Protein AF-A0A7G9L7H8-F1 (afdb_monomer_lite)

Structure (mmCIF, N/CA/C/O backbone):
data_AF-A0A7G9L7H8-F1
#
_entry.id   AF-A0A7G9L7H8-F1
#
loop_
_atom_site.group_PDB
_atom_site.id
_atom_site.type_symbol
_atom_site.label_atom_id
_atom_site.label_alt_id
_atom_site.label_comp_id
_atom_site.label_asym_id
_atom_site.label_entity_id
_atom_site.label_seq_id
_atom_site.pdbx_PDB_ins_code
_atom_site.Cartn_x
_atom_site.Cartn_y
_atom_site.Cartn_z
_atom_site.occupancy
_atom_site.B_iso_or_equiv
_atom_site.auth_seq_id
_atom_site.auth_comp_id
_atom_site.auth_asym_id
_atom_site.auth_atom_id
_atom_site.pdbx_PDB_model_num
ATOM 1 N N . MET A 1 1 ? -12.275 -17.721 17.562 1.00 42.06 1 MET A N 1
ATOM 2 C CA . MET A 1 1 ? -11.156 -17.712 16.590 1.00 42.06 1 MET A CA 1
ATOM 3 C C . MET A 1 1 ? -9.988 -16.958 17.233 1.00 42.06 1 MET A C 1
ATOM 5 O O . MET A 1 1 ? -10.177 -15.801 17.578 1.00 42.06 1 MET A O 1
ATOM 9 N N . LYS A 1 2 ? -8.843 -17.599 17.526 1.00 41.91 2 LYS A N 1
ATOM 10 C CA . LYS A 1 2 ? -7.689 -16.919 18.160 1.00 41.91 2 LYS A CA 1
ATOM 11 C C . LYS A 1 2 ? -6.928 -16.115 17.098 1.00 41.91 2 LYS A C 1
ATOM 13 O O . LYS A 1 2 ? -6.344 -16.710 16.195 1.00 41.91 2 LYS A O 1
ATOM 18 N N . LEU A 1 3 ? -6.950 -14.787 17.197 1.00 51.16 3 LEU A N 1
ATOM 19 C CA . LEU A 1 3 ? -6.158 -13.899 16.341 1.00 51.16 3 LEU A CA 1
ATOM 20 C C . LEU A 1 3 ? -4.688 -13.992 16.776 1.00 51.16 3 LEU A C 1
ATOM 22 O O . LEU A 1 3 ? -4.369 -13.775 17.943 1.00 51.16 3 LEU A O 1
ATOM 26 N N . LYS A 1 4 ? -3.800 -14.395 15.859 1.00 56.44 4 LYS A N 1
ATOM 27 C CA . LYS A 1 4 ? -2.358 -14.491 16.131 1.00 56.44 4 LYS A CA 1
ATOM 28 C C . LYS A 1 4 ? -1.704 -13.107 16.021 1.00 56.44 4 LYS A C 1
ATOM 30 O O . LYS A 1 4 ? -2.054 -12.369 15.097 1.00 56.44 4 LYS A O 1
ATOM 35 N N . PRO A 1 5 ? -0.748 -12.773 16.906 1.00 58.69 5 PRO A N 1
ATOM 36 C CA . PRO A 1 5 ? 0.044 -11.557 16.775 1.00 58.69 5 PRO A CA 1
ATOM 37 C C . PRO A 1 5 ? 0.871 -11.584 15.485 1.00 58.69 5 PRO A C 1
ATOM 39 O O . PRO A 1 5 ? 1.239 -12.654 14.991 1.00 58.69 5 PRO A O 1
ATOM 42 N N . ILE A 1 6 ? 1.152 -10.395 14.951 1.00 62.09 6 ILE A N 1
ATOM 43 C CA . ILE A 1 6 ? 2.015 -10.221 13.781 1.00 62.09 6 ILE A CA 1
ATOM 44 C C . ILE A 1 6 ? 3.407 -10.754 14.120 1.00 62.09 6 ILE A C 1
ATOM 46 O O . ILE A 1 6 ? 4.000 -10.392 15.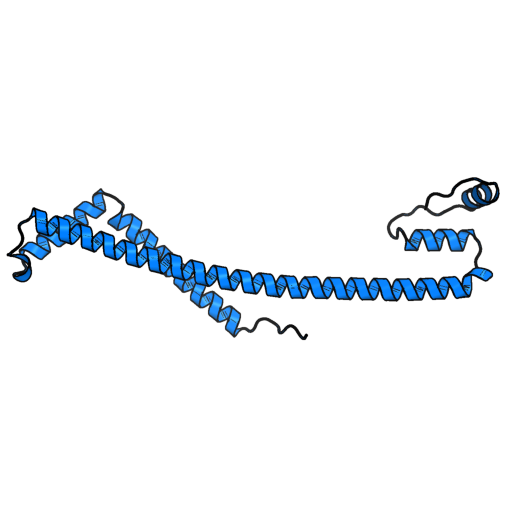134 1.00 62.09 6 ILE A O 1
ATOM 50 N N . SER A 1 7 ? 3.926 -11.631 13.272 1.00 72.75 7 SER A N 1
ATOM 51 C CA . SER A 1 7 ? 5.245 -12.226 13.459 1.00 72.75 7 SER A CA 1
ATOM 52 C C . SER A 1 7 ? 6.363 -11.276 13.012 1.00 72.75 7 SER A C 1
ATOM 54 O O . SER A 1 7 ? 6.223 -10.560 12.021 1.00 72.75 7 SER A O 1
ATOM 56 N N . ASN A 1 8 ? 7.537 -11.348 13.652 1.00 72.62 8 ASN A N 1
ATOM 57 C CA . ASN A 1 8 ? 8.739 -10.617 13.210 1.00 72.62 8 ASN A CA 1
ATOM 58 C C . ASN A 1 8 ? 9.112 -10.910 11.741 1.00 72.62 8 ASN A C 1
ATOM 60 O O . ASN A 1 8 ? 9.709 -10.074 11.067 1.00 72.62 8 ASN A O 1
ATOM 64 N N . ARG A 1 9 ? 8.717 -12.077 11.208 1.00 72.38 9 ARG A N 1
ATOM 65 C CA . ARG A 1 9 ? 8.859 -12.408 9.780 1.00 72.38 9 ARG A CA 1
ATOM 66 C C . ARG A 1 9 ? 7.988 -11.529 8.881 1.00 72.38 9 ARG A C 1
ATOM 68 O O . ARG A 1 9 ? 8.455 -11.123 7.822 1.00 72.38 9 ARG A O 1
ATOM 75 N N . GLU A 1 10 ? 6.750 -11.237 9.278 1.00 67.81 10 GLU A N 1
ATOM 76 C CA . GLU A 1 10 ? 5.850 -10.353 8.523 1.00 67.81 10 GLU A CA 1
ATOM 77 C C . GLU A 1 10 ? 6.374 -8.909 8.512 1.00 67.81 10 GLU A C 1
ATOM 79 O O . GLU A 1 10 ? 6.351 -8.272 7.460 1.00 67.81 10 GLU A O 1
ATOM 84 N N . ILE A 1 11 ? 6.936 -8.436 9.631 1.00 74.38 11 ILE A N 1
ATOM 85 C CA . ILE A 1 11 ? 7.558 -7.104 9.744 1.00 74.38 11 ILE A CA 1
ATOM 86 C C . ILE A 1 11 ? 8.812 -7.004 8.864 1.00 74.38 11 ILE A C 1
ATOM 88 O O . ILE A 1 11 ? 8.922 -6.100 8.037 1.00 74.38 11 ILE A O 1
ATOM 92 N N . ASN A 1 12 ? 9.732 -7.969 8.966 1.00 75.69 12 ASN A N 1
ATOM 93 C CA . ASN A 1 12 ? 10.951 -7.979 8.150 1.00 75.69 12 ASN A CA 1
ATOM 94 C C . ASN A 1 12 ? 10.644 -8.066 6.652 1.00 75.69 12 ASN A C 1
ATOM 96 O O . ASN A 1 12 ? 11.306 -7.421 5.841 1.00 75.69 12 ASN A O 1
ATOM 100 N N . TYR A 1 13 ? 9.620 -8.833 6.274 1.00 74.81 13 TYR A N 1
ATOM 101 C CA . TYR A 1 13 ? 9.172 -8.893 4.889 1.00 74.81 13 TYR A CA 1
ATOM 102 C C . TYR A 1 13 ? 8.656 -7.534 4.395 1.00 74.81 13 TYR A C 1
ATOM 104 O O . TYR A 1 13 ? 9.002 -7.130 3.286 1.00 74.81 13 TYR A O 1
ATOM 112 N N . LEU A 1 14 ? 7.841 -6.831 5.191 1.00 74.50 14 LEU A N 1
ATOM 113 C CA . LEU A 1 14 ? 7.349 -5.496 4.835 1.00 74.50 14 LEU A CA 1
ATOM 114 C C . LEU A 1 14 ? 8.512 -4.522 4.639 1.00 74.50 14 LEU A C 1
ATOM 116 O O . LEU A 1 14 ? 8.587 -3.896 3.589 1.00 74.50 14 LEU A O 1
ATOM 120 N N . ASN A 1 15 ? 9.475 -4.498 5.564 1.00 76.31 15 ASN A N 1
ATOM 121 C CA . ASN A 1 15 ? 10.665 -3.651 5.452 1.00 76.31 15 ASN A CA 1
ATOM 122 C C . ASN A 1 15 ? 11.458 -3.917 4.161 1.00 76.31 15 ASN A C 1
ATOM 124 O O . ASN A 1 15 ? 11.847 -2.980 3.466 1.00 76.31 15 ASN A O 1
ATOM 128 N N . ILE A 1 16 ? 11.658 -5.188 3.794 1.00 81.06 16 ILE A N 1
ATOM 129 C CA . ILE A 1 16 ? 12.346 -5.554 2.546 1.00 81.06 16 ILE A CA 1
ATOM 130 C C . ILE A 1 16 ? 11.581 -5.043 1.322 1.00 81.06 16 ILE A C 1
ATOM 132 O O . ILE A 1 16 ? 12.185 -4.519 0.386 1.00 81.06 16 ILE A O 1
ATOM 136 N N . GLU A 1 17 ? 10.260 -5.205 1.292 1.00 77.12 17 GLU A N 1
ATOM 137 C CA . GLU A 1 17 ? 9.457 -4.762 0.152 1.00 77.12 17 GLU A CA 1
ATOM 138 C C . GLU A 1 17 ? 9.383 -3.233 0.055 1.00 77.12 17 GLU A C 1
ATOM 140 O O . GLU A 1 17 ? 9.449 -2.713 -1.060 1.00 77.12 17 GLU A O 1
ATOM 145 N N . THR A 1 18 ? 9.334 -2.523 1.184 1.00 78.50 18 THR A N 1
ATOM 146 C CA . THR A 1 18 ? 9.411 -1.056 1.248 1.00 78.50 18 THR A CA 1
ATOM 147 C C . THR A 1 18 ? 10.754 -0.551 0.732 1.00 78.50 18 THR A C 1
ATOM 149 O O . THR A 1 18 ? 10.784 0.342 -0.111 1.00 78.50 18 THR A O 1
ATOM 152 N N . ASN A 1 19 ? 11.865 -1.176 1.132 1.00 80.12 19 ASN A N 1
ATOM 153 C CA . ASN A 1 19 ? 13.194 -0.828 0.621 1.00 80.12 19 ASN A CA 1
ATOM 154 C C . ASN A 1 19 ? 13.308 -1.065 -0.893 1.00 80.12 19 ASN A C 1
ATOM 156 O O . ASN A 1 19 ? 13.885 -0.247 -1.607 1.00 80.12 19 ASN A O 1
ATOM 160 N N . LYS A 1 20 ? 12.714 -2.150 -1.413 1.00 79.94 20 LYS A N 1
ATOM 161 C CA . LYS A 1 20 ? 12.639 -2.388 -2.867 1.00 79.94 20 LYS A CA 1
ATOM 162 C C . LYS A 1 20 ? 11.826 -1.315 -3.584 1.00 79.94 20 LYS A C 1
ATOM 164 O O . LYS A 1 20 ? 12.215 -0.901 -4.671 1.00 79.94 20 LYS A O 1
ATOM 169 N N . LEU A 1 21 ? 10.706 -0.876 -3.005 1.00 79.75 21 LEU A N 1
ATOM 170 C CA . LEU A 1 21 ? 9.913 0.211 -3.575 1.00 79.75 21 LEU A CA 1
ATOM 171 C C . LEU A 1 21 ? 10.694 1.520 -3.573 1.00 79.75 21 LEU A C 1
ATOM 173 O O . LEU A 1 21 ? 10.687 2.210 -4.585 1.00 79.75 21 LEU A O 1
ATOM 177 N N . PHE A 1 22 ? 11.382 1.835 -2.476 1.00 83.25 22 PHE A N 1
ATOM 178 C CA . PHE A 1 22 ? 12.233 3.015 -2.388 1.00 83.25 22 PHE A CA 1
ATOM 179 C C . PHE A 1 22 ? 13.287 3.005 -3.496 1.00 83.25 22 PHE A C 1
ATOM 181 O O . PHE A 1 22 ? 13.336 3.939 -4.288 1.00 83.25 22 PHE A O 1
ATOM 188 N N . LEU A 1 23 ? 14.031 1.902 -3.641 1.00 83.19 23 LEU A N 1
ATOM 189 C CA . LEU A 1 23 ? 15.020 1.747 -4.708 1.00 83.19 23 LEU A CA 1
ATOM 190 C C . LEU A 1 23 ? 14.400 1.908 -6.106 1.00 83.19 23 LEU A C 1
ATOM 192 O O . LEU A 1 23 ? 14.961 2.601 -6.950 1.00 83.19 23 LEU A O 1
ATOM 196 N N . LEU A 1 24 ? 13.237 1.297 -6.360 1.00 82.94 24 LEU A N 1
ATOM 197 C CA . LEU A 1 24 ? 12.539 1.428 -7.643 1.00 82.94 24 LEU A CA 1
ATOM 198 C C . LEU A 1 24 ? 12.076 2.863 -7.910 1.00 82.94 24 LEU A C 1
ATOM 200 O O . LEU A 1 24 ? 12.222 3.324 -9.037 1.00 82.94 24 LEU A O 1
ATOM 204 N N . LYS A 1 25 ? 11.564 3.572 -6.898 1.00 80.50 25 LYS A N 1
ATOM 205 C CA . LYS A 1 25 ? 11.175 4.986 -7.003 1.00 80.50 25 LYS A CA 1
ATOM 206 C C . LYS A 1 25 ? 12.392 5.879 -7.236 1.00 80.50 25 LYS A C 1
ATOM 208 O O . LYS A 1 25 ? 12.324 6.771 -8.070 1.00 80.50 25 LYS A O 1
ATOM 213 N N . SER A 1 26 ? 13.526 5.605 -6.592 1.00 82.88 26 SER A N 1
ATOM 214 C CA . SER A 1 26 ? 14.784 6.311 -6.866 1.00 82.88 26 SER A CA 1
ATOM 215 C C . SER A 1 26 ? 15.253 6.095 -8.306 1.00 82.88 26 SER A C 1
ATOM 217 O O . SER A 1 26 ? 15.578 7.060 -8.988 1.00 82.88 26 SER A O 1
ATOM 219 N N . ILE A 1 27 ? 15.231 4.851 -8.801 1.00 83.56 27 ILE A N 1
ATOM 220 C CA . ILE A 1 27 ? 15.570 4.541 -10.200 1.00 83.56 27 ILE A CA 1
ATOM 221 C C . ILE A 1 27 ? 14.595 5.230 -11.156 1.00 83.56 27 ILE A C 1
ATOM 223 O O . ILE A 1 27 ? 15.021 5.775 -12.170 1.00 83.56 27 ILE A O 1
ATOM 227 N N . GLN A 1 28 ? 13.300 5.224 -10.843 1.00 82.31 28 GLN A N 1
ATOM 228 C CA . GLN A 1 28 ? 12.275 5.889 -11.639 1.00 82.31 28 GLN A CA 1
ATOM 229 C C . GLN A 1 28 ? 12.503 7.403 -11.697 1.00 82.31 28 GLN A C 1
ATOM 231 O O . GLN A 1 28 ? 12.478 7.967 -12.784 1.00 82.31 28 GLN A O 1
ATOM 236 N N . ASN A 1 29 ? 12.788 8.046 -10.564 1.00 83.06 29 ASN A N 1
ATOM 237 C CA . ASN A 1 29 ? 13.074 9.478 -10.503 1.00 83.06 29 ASN A CA 1
ATOM 238 C C . ASN A 1 29 ? 14.322 9.836 -11.313 1.00 83.06 29 ASN A C 1
ATOM 240 O O . ASN A 1 29 ? 14.248 10.713 -12.165 1.00 83.06 29 ASN A O 1
ATOM 244 N N . LEU A 1 30 ? 15.421 9.092 -11.137 1.00 80.31 30 LEU A N 1
ATOM 245 C CA . LEU A 1 30 ? 16.634 9.265 -11.943 1.00 80.31 30 LEU A CA 1
ATOM 246 C C . LEU A 1 30 ? 16.354 9.069 -13.436 1.00 80.31 30 LEU A C 1
ATOM 248 O O . LEU A 1 30 ? 16.840 9.822 -14.270 1.00 80.31 30 LEU A O 1
ATOM 252 N N . SER A 1 31 ? 15.545 8.068 -13.785 1.00 77.94 31 SER A N 1
ATOM 253 C CA . SER A 1 31 ? 15.174 7.811 -15.178 1.00 77.94 31 SER A CA 1
ATOM 254 C C . SER A 1 31 ? 14.326 8.946 -15.749 1.00 77.94 31 SER A C 1
ATOM 256 O O . SER A 1 31 ? 14.528 9.337 -16.891 1.00 77.94 31 SER A O 1
ATOM 258 N N . ASN A 1 32 ? 13.417 9.517 -14.959 1.00 77.75 32 ASN A N 1
ATOM 259 C CA . ASN A 1 32 ? 12.629 10.675 -15.362 1.00 77.75 32 ASN A CA 1
ATOM 260 C C . ASN A 1 32 ? 13.525 11.911 -15.556 1.00 77.75 32 ASN A C 1
ATOM 262 O O . ASN A 1 32 ? 13.423 12.585 -16.575 1.00 77.75 32 ASN A O 1
ATOM 266 N N . GLU A 1 33 ? 14.457 12.176 -14.641 1.00 75.38 33 GLU A N 1
ATOM 267 C CA . GLU A 1 33 ? 15.404 13.296 -14.752 1.00 75.38 33 GLU A CA 1
ATOM 268 C C . GLU A 1 33 ? 16.354 13.164 -15.952 1.00 75.38 33 GLU A C 1
ATOM 270 O O . GLU A 1 33 ? 16.660 14.154 -16.620 1.00 75.38 33 GLU A O 1
ATOM 275 N N . LEU A 1 34 ? 16.813 11.947 -16.248 1.00 69.69 34 LEU A N 1
ATOM 276 C CA . LEU A 1 34 ? 17.756 11.689 -17.336 1.00 69.69 34 LEU A CA 1
ATOM 277 C C . LEU A 1 34 ? 17.079 11.575 -18.704 1.00 69.69 34 LEU A C 1
ATOM 279 O O . LEU A 1 34 ? 17.682 11.941 -19.705 1.00 69.69 34 LEU A O 1
ATOM 283 N N . ILE A 1 35 ? 15.858 11.043 -18.769 1.00 66.56 35 ILE A N 1
ATOM 284 C CA . ILE A 1 35 ? 15.243 10.624 -20.035 1.00 66.56 35 ILE A CA 1
ATOM 285 C C . ILE A 1 35 ? 14.004 11.455 -20.395 1.00 66.56 35 ILE A C 1
ATOM 287 O O . ILE A 1 35 ? 13.700 11.601 -21.576 1.00 66.56 35 ILE A O 1
ATOM 291 N N . ILE A 1 36 ? 13.271 12.007 -19.422 1.00 66.62 36 ILE A N 1
ATOM 292 C CA . ILE A 1 36 ? 12.105 12.868 -19.703 1.00 66.62 36 ILE A CA 1
ATOM 293 C C . ILE A 1 36 ? 12.531 14.328 -19.883 1.00 66.62 36 ILE A C 1
ATOM 295 O O . ILE A 1 36 ? 11.898 15.050 -20.651 1.00 66.62 36 ILE A O 1
ATOM 299 N N . ASN A 1 37 ? 13.621 14.761 -19.241 1.00 75.12 37 ASN A N 1
ATOM 300 C CA . ASN A 1 37 ? 14.224 16.055 -19.548 1.00 75.12 37 ASN A CA 1
ATOM 301 C C . ASN A 1 37 ? 14.722 16.045 -21.004 1.00 75.12 37 ASN A C 1
ATOM 303 O O . ASN A 1 37 ? 15.624 15.274 -21.338 1.00 75.12 37 ASN A O 1
ATOM 307 N N . SER A 1 38 ? 14.116 16.876 -21.860 1.00 72.25 38 SER A N 1
ATOM 308 C CA . SER A 1 38 ? 14.354 16.901 -23.309 1.00 72.25 38 SER A CA 1
ATOM 309 C C . SER A 1 38 ? 15.824 17.074 -23.662 1.00 72.25 38 SER A C 1
ATOM 311 O O . SER A 1 38 ? 16.309 16.425 -24.585 1.00 72.25 38 SER A O 1
ATOM 313 N N . ASP A 1 39 ? 16.541 17.884 -22.887 1.00 77.69 39 ASP A N 1
ATOM 314 C CA . ASP A 1 39 ? 17.933 18.224 -23.163 1.00 77.69 39 ASP A CA 1
ATOM 315 C C . ASP A 1 39 ? 18.842 17.027 -22.864 1.00 77.69 39 ASP A C 1
ATOM 317 O O . ASP A 1 39 ? 19.680 16.641 -23.677 1.00 77.69 39 ASP A O 1
ATOM 321 N N . ASN A 1 40 ? 18.609 16.357 -21.732 1.00 80.12 40 ASN A N 1
ATOM 322 C CA . ASN A 1 40 ? 19.336 15.140 -21.369 1.00 80.12 40 ASN A CA 1
ATOM 323 C C . ASN A 1 40 ? 18.994 13.978 -22.307 1.00 80.12 40 ASN A C 1
ATOM 325 O O . ASN A 1 40 ? 19.877 13.209 -22.692 1.00 80.12 40 ASN A O 1
ATOM 329 N N . LYS A 1 41 ? 17.724 13.866 -22.705 1.00 82.44 41 LYS A N 1
ATOM 330 C CA . LYS A 1 41 ? 17.246 12.842 -23.633 1.00 82.44 41 LYS A CA 1
ATOM 331 C C . LYS A 1 41 ? 17.964 12.940 -24.976 1.00 82.44 41 LYS A C 1
ATOM 333 O O . LYS A 1 41 ? 18.468 11.933 -25.468 1.00 82.44 41 LYS A O 1
ATOM 338 N N . GLU A 1 42 ? 18.038 14.141 -25.539 1.00 85.31 42 GLU A N 1
ATOM 339 C CA . GLU A 1 42 ? 18.728 14.407 -26.803 1.00 85.31 42 GLU A CA 1
ATOM 340 C C . GLU A 1 42 ? 20.227 14.105 -26.703 1.00 85.31 42 GLU A C 1
ATOM 342 O O . GLU A 1 42 ? 20.762 13.388 -27.549 1.00 85.31 42 GLU A O 1
ATOM 347 N N . ILE A 1 43 ? 20.885 14.517 -25.612 1.00 87.69 43 ILE A N 1
ATOM 348 C CA . ILE A 1 43 ? 22.297 14.187 -25.357 1.00 87.69 43 ILE A CA 1
ATOM 349 C C . ILE A 1 43 ? 22.514 12.666 -25.310 1.00 87.69 43 ILE A C 1
ATOM 351 O O . ILE A 1 43 ? 23.460 12.148 -25.909 1.00 87.69 43 ILE A O 1
ATOM 355 N N . ILE A 1 44 ? 21.649 11.925 -24.612 1.00 85.25 44 ILE A N 1
ATOM 356 C CA . ILE A 1 44 ? 21.735 10.461 -24.516 1.00 85.25 44 ILE A CA 1
ATOM 357 C C . ILE A 1 44 ? 21.520 9.814 -25.887 1.00 85.25 44 ILE A C 1
ATOM 359 O O . ILE A 1 44 ? 22.283 8.919 -26.260 1.00 85.25 44 ILE A O 1
ATOM 363 N N . ILE A 1 45 ? 20.514 10.265 -26.642 1.00 88.56 45 ILE A N 1
ATOM 364 C CA . ILE A 1 45 ? 20.242 9.777 -27.997 1.00 88.56 45 ILE A CA 1
ATOM 365 C C . ILE A 1 45 ? 21.470 9.988 -28.878 1.00 88.56 45 ILE A C 1
ATOM 367 O O . ILE A 1 45 ? 21.935 9.027 -29.486 1.00 88.56 45 ILE A O 1
ATOM 371 N N . ASP A 1 46 ? 22.041 11.190 -28.898 1.00 89.81 46 ASP A N 1
ATOM 372 C CA . ASP A 1 46 ? 23.201 11.516 -29.727 1.00 89.81 46 ASP A CA 1
ATOM 373 C C . ASP A 1 46 ? 24.447 10.709 -29.344 1.00 89.81 46 ASP A C 1
ATOM 375 O O . ASP A 1 46 ? 25.177 10.234 -30.220 1.00 89.81 46 ASP A O 1
ATOM 379 N N . LEU A 1 47 ? 24.679 10.475 -28.048 1.00 90.00 47 LEU A N 1
ATOM 380 C CA . LEU A 1 47 ? 25.775 9.623 -27.578 1.00 90.00 47 LEU A CA 1
ATOM 381 C C . LEU A 1 47 ? 25.607 8.169 -28.034 1.00 90.00 47 LEU A C 1
ATOM 383 O O . LEU A 1 47 ? 26.571 7.551 -28.502 1.00 90.00 47 LEU A O 1
ATOM 387 N N . ILE A 1 48 ? 24.397 7.615 -27.917 1.00 89.50 48 ILE A N 1
ATOM 388 C CA . ILE A 1 48 ? 24.101 6.253 -28.379 1.00 89.50 48 ILE A CA 1
ATOM 389 C C . ILE A 1 48 ? 24.222 6.184 -29.903 1.00 89.50 48 ILE A C 1
ATOM 391 O O . ILE A 1 48 ? 24.802 5.234 -30.431 1.00 89.50 48 ILE A O 1
ATOM 395 N N . LEU A 1 49 ? 23.742 7.206 -30.609 1.00 91.00 49 LEU A N 1
ATOM 396 C CA . LEU A 1 49 ? 23.752 7.280 -32.062 1.00 91.00 49 LEU A CA 1
ATOM 397 C C . LEU A 1 49 ? 25.186 7.326 -32.596 1.00 91.00 49 LEU A C 1
ATOM 399 O O . LEU A 1 49 ? 25.551 6.473 -33.405 1.00 91.00 49 LEU A O 1
ATOM 403 N N . LYS A 1 50 ? 26.044 8.187 -32.037 1.00 89.56 50 LYS A N 1
ATOM 404 C CA . LYS A 1 50 ? 27.483 8.242 -32.343 1.00 89.56 50 LYS A CA 1
ATOM 405 C C . LYS A 1 50 ? 28.194 6.917 -32.062 1.00 89.56 50 LYS A C 1
ATOM 407 O O . LYS A 1 50 ? 29.067 6.493 -32.815 1.00 89.56 50 LYS A O 1
ATOM 412 N N . LYS A 1 51 ? 27.825 6.224 -30.981 1.00 87.06 51 LYS A N 1
ATOM 413 C CA . LYS A 1 51 ? 28.389 4.903 -30.666 1.00 87.06 51 LYS A CA 1
ATOM 414 C C . LYS A 1 51 ? 27.912 3.831 -31.651 1.00 87.06 51 LYS A C 1
ATOM 416 O O . LYS A 1 51 ? 28.691 2.949 -32.004 1.00 87.06 51 LYS A O 1
ATOM 421 N N . SER A 1 52 ? 26.666 3.926 -32.116 1.00 84.44 52 SER A N 1
ATOM 422 C CA . SER A 1 52 ? 26.069 3.005 -33.091 1.00 84.44 52 SER A CA 1
ATOM 423 C C . SER A 1 52 ? 26.642 3.163 -34.504 1.00 84.44 52 SER A C 1
ATOM 425 O O . SER A 1 52 ? 26.694 2.190 -35.255 1.00 84.44 52 SER A O 1
ATOM 427 N N . GLU A 1 53 ? 27.124 4.356 -34.866 1.00 81.75 53 GLU A N 1
ATOM 428 C CA . GLU A 1 53 ? 27.796 4.610 -36.149 1.00 81.75 53 GLU A CA 1
ATOM 429 C C . GLU A 1 53 ? 29.077 3.779 -36.312 1.00 81.75 53 GLU A C 1
ATOM 431 O O . GLU A 1 53 ? 29.409 3.385 -37.424 1.00 81.75 53 GLU A O 1
ATOM 436 N N . ASN A 1 54 ? 29.729 3.416 -35.204 1.00 76.75 54 ASN A N 1
ATOM 437 C CA . ASN A 1 54 ? 30.935 2.586 -35.196 1.00 76.75 54 ASN A CA 1
ATOM 438 C C . ASN A 1 54 ? 30.643 1.073 -35.150 1.00 76.75 54 ASN A C 1
ATOM 440 O O . ASN A 1 54 ? 31.565 0.274 -34.985 1.00 76.75 54 ASN A O 1
ATOM 444 N N . THR A 1 55 ? 29.374 0.657 -35.245 1.00 77.31 55 THR A N 1
ATOM 445 C CA . THR A 1 55 ? 28.983 -0.759 -35.161 1.00 77.31 55 THR A CA 1
ATOM 446 C C . THR A 1 55 ? 28.465 -1.286 -36.493 1.00 77.31 55 THR A C 1
ATOM 448 O O . THR A 1 55 ? 27.441 -0.830 -36.999 1.00 77.31 55 THR A O 1
ATOM 451 N N . ASN A 1 56 ? 29.124 -2.325 -37.017 1.00 77.38 56 ASN A N 1
ATOM 452 C CA . ASN A 1 56 ? 28.787 -2.933 -38.312 1.00 77.38 56 ASN A CA 1
ATOM 453 C C . ASN A 1 56 ? 27.327 -3.411 -38.404 1.00 77.38 56 ASN A C 1
ATOM 455 O O . ASN A 1 56 ? 26.729 -3.380 -39.477 1.00 77.38 56 ASN A O 1
ATOM 459 N N . ASN A 1 57 ? 26.732 -3.789 -37.270 1.00 78.25 57 ASN A N 1
ATOM 460 C CA . ASN A 1 57 ? 25.368 -4.318 -37.185 1.00 78.25 57 ASN A CA 1
ATOM 461 C C . ASN A 1 57 ? 24.276 -3.280 -37.488 1.00 78.25 57 ASN A C 1
ATOM 463 O O . ASN A 1 57 ? 23.130 -3.657 -37.702 1.00 78.25 57 ASN A O 1
ATOM 467 N N . MET A 1 58 ? 24.610 -1.987 -37.488 1.00 80.00 58 MET A N 1
ATOM 468 C CA . MET A 1 58 ? 23.660 -0.902 -37.747 1.00 80.00 58 MET A CA 1
ATOM 469 C C . MET A 1 58 ? 23.893 -0.226 -39.104 1.00 80.00 58 MET A C 1
ATOM 471 O O . MET A 1 58 ? 23.226 0.756 -39.417 1.00 80.00 58 MET A O 1
ATOM 475 N N . ASN A 1 59 ? 24.820 -0.717 -39.932 1.00 82.81 59 ASN A N 1
ATOM 476 C CA . ASN A 1 59 ? 25.180 -0.070 -41.201 1.00 82.81 59 ASN A CA 1
ATOM 477 C C . ASN A 1 59 ? 24.059 -0.099 -42.251 1.00 82.81 59 ASN A C 1
ATOM 479 O O . ASN A 1 59 ? 24.052 0.736 -43.149 1.00 82.81 59 ASN A O 1
ATOM 483 N N . SER A 1 60 ? 23.098 -1.017 -42.122 1.00 88.38 60 SER A N 1
ATOM 484 C CA . SER A 1 60 ? 21.924 -1.109 -42.998 1.00 88.38 60 SER A CA 1
ATOM 485 C C . SER A 1 60 ? 20.873 -0.023 -42.753 1.00 88.38 60 SER A C 1
ATOM 487 O O . SER A 1 60 ? 19.962 0.124 -43.562 1.00 88.38 60 SER A O 1
ATOM 489 N N . PHE A 1 61 ? 20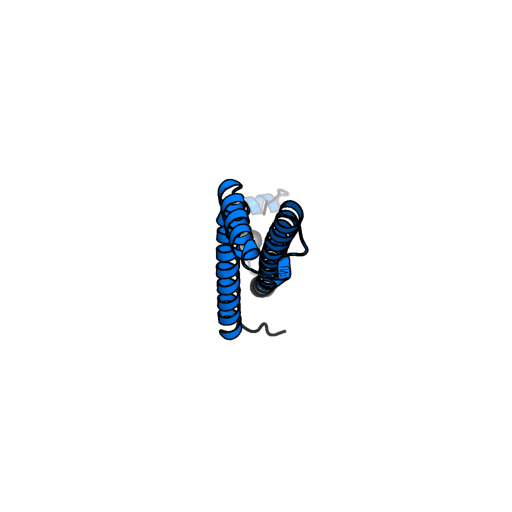.967 0.718 -41.646 1.00 88.50 61 PHE A N 1
ATOM 490 C CA . PHE A 1 61 ? 20.015 1.768 -41.290 1.00 88.50 61 PHE A CA 1
ATOM 491 C C . PHE A 1 61 ? 20.602 3.146 -41.578 1.00 88.50 61 PHE A C 1
ATOM 493 O O . PHE A 1 61 ? 21.767 3.416 -41.275 1.00 88.50 61 PHE A O 1
ATOM 500 N N . ASN A 1 62 ? 19.785 4.053 -42.112 1.00 90.19 62 ASN A N 1
ATOM 501 C CA . ASN A 1 62 ? 20.175 5.455 -42.224 1.00 90.19 62 ASN A CA 1
ATOM 502 C C . ASN A 1 62 ? 20.137 6.148 -40.846 1.00 90.19 62 ASN A C 1
ATOM 504 O O . ASN A 1 62 ? 19.604 5.620 -39.869 1.00 90.19 62 ASN A O 1
ATOM 508 N N . ARG A 1 63 ? 20.713 7.351 -40.752 1.00 88.62 63 ARG A N 1
ATOM 509 C CA . ARG A 1 63 ? 20.832 8.087 -39.482 1.00 88.62 63 ARG A CA 1
ATOM 510 C C . ARG A 1 63 ? 19.484 8.319 -38.786 1.00 88.62 63 ARG A C 1
ATOM 512 O O . ARG A 1 63 ? 19.408 8.207 -37.565 1.00 88.62 63 ARG A O 1
ATOM 519 N N . LEU A 1 64 ? 18.439 8.622 -39.554 1.00 91.06 64 LEU A N 1
ATOM 520 C CA . LEU A 1 64 ? 17.101 8.892 -39.030 1.00 91.06 64 LEU A CA 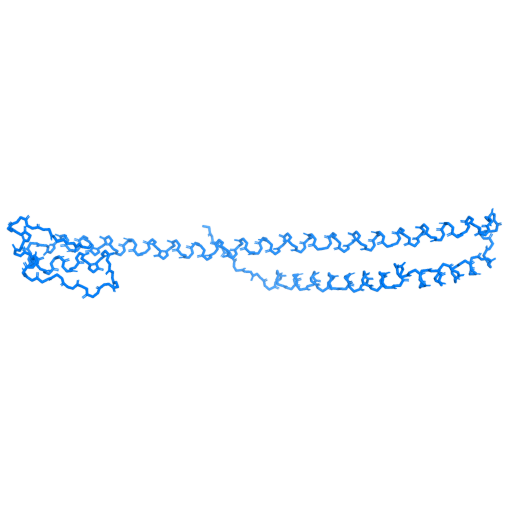1
ATOM 521 C C . LEU A 1 64 ? 16.467 7.618 -38.451 1.00 91.06 64 LEU A C 1
ATOM 523 O O . LEU A 1 64 ? 16.022 7.626 -37.309 1.00 91.06 64 LEU A O 1
ATOM 527 N N . GLN A 1 65 ? 16.565 6.498 -39.169 1.00 90.88 65 GLN A N 1
ATOM 528 C CA . GLN A 1 65 ? 16.115 5.185 -38.696 1.00 90.88 65 GLN A CA 1
ATOM 529 C C . GLN A 1 65 ? 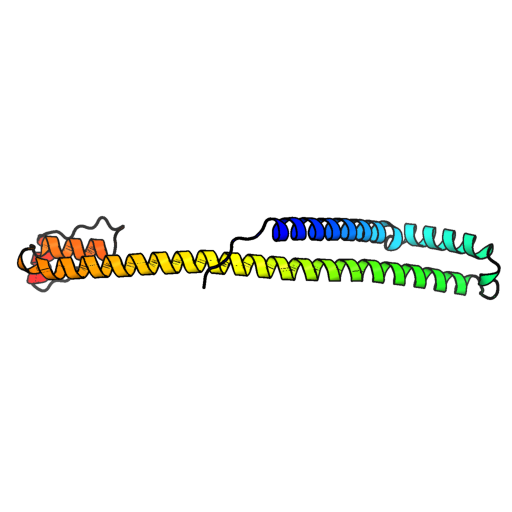16.848 4.750 -37.419 1.00 90.88 65 GLN A C 1
ATOM 531 O O . GLN A 1 65 ? 16.224 4.247 -36.487 1.00 90.88 65 GLN A O 1
ATOM 536 N N . LYS A 1 66 ? 18.168 4.975 -37.329 1.00 90.12 66 LYS A N 1
ATOM 537 C CA . LYS A 1 66 ? 18.931 4.696 -36.097 1.00 90.12 66 LYS A CA 1
ATOM 538 C C . LYS A 1 66 ? 18.402 5.512 -34.921 1.00 90.12 66 LYS A C 1
ATOM 540 O O . LYS A 1 66 ? 18.234 4.967 -33.834 1.00 90.12 66 LYS A O 1
ATOM 545 N N . ARG A 1 67 ? 18.117 6.799 -35.142 1.00 91.31 67 ARG A N 1
ATOM 546 C CA . ARG A 1 67 ? 17.560 7.691 -34.119 1.00 91.31 67 ARG A CA 1
ATOM 547 C C . ARG A 1 67 ? 16.206 7.202 -33.615 1.00 91.31 67 ARG A C 1
ATOM 549 O O . ARG A 1 67 ? 16.021 7.110 -32.408 1.00 91.31 67 ARG A O 1
ATOM 556 N N . GLU A 1 68 ? 15.305 6.832 -34.519 1.00 90.69 68 GLU A N 1
ATOM 557 C CA . GLU A 1 68 ? 13.978 6.305 -34.173 1.00 90.69 68 GLU A CA 1
ATOM 558 C C . GLU A 1 68 ? 14.062 4.998 -33.372 1.00 90.69 68 GLU A C 1
ATOM 560 O O . GLU A 1 68 ? 13.360 4.830 -32.372 1.00 90.69 68 GLU A O 1
ATOM 565 N N . ILE A 1 69 ? 14.958 4.084 -33.761 1.00 89.81 69 ILE A N 1
ATOM 566 C CA . ILE A 1 69 ? 15.195 2.829 -33.032 1.00 89.81 69 ILE A CA 1
ATOM 567 C C . ILE A 1 69 ? 15.709 3.113 -31.614 1.00 89.81 69 ILE A C 1
ATOM 569 O O . ILE A 1 69 ? 15.229 2.511 -30.651 1.00 89.81 69 ILE A O 1
ATOM 573 N N . ILE A 1 70 ? 16.669 4.032 -31.475 1.00 90.31 70 ILE A N 1
ATOM 574 C CA . ILE A 1 70 ? 17.235 4.420 -30.176 1.00 90.31 70 ILE A CA 1
ATOM 575 C C . ILE A 1 70 ? 16.157 5.052 -29.289 1.00 90.31 70 ILE A C 1
ATOM 577 O O . ILE A 1 70 ? 16.001 4.637 -28.140 1.00 90.31 70 ILE A O 1
ATOM 581 N N . ASP A 1 71 ? 15.380 5.996 -29.822 1.00 88.44 71 ASP A N 1
ATOM 582 C CA . ASP A 1 71 ? 14.308 6.673 -29.084 1.00 88.44 71 ASP A CA 1
ATOM 583 C C . ASP A 1 71 ? 13.216 5.691 -28.623 1.00 88.44 71 ASP A C 1
ATOM 585 O O . ASP A 1 71 ? 12.767 5.709 -27.470 1.00 88.44 71 ASP A O 1
ATOM 589 N N . THR A 1 72 ? 12.862 4.741 -29.492 1.00 90.06 72 THR A N 1
ATOM 590 C CA . THR A 1 72 ? 11.943 3.645 -29.160 1.00 90.06 72 THR A CA 1
ATOM 591 C C . THR A 1 72 ? 12.508 2.774 -28.038 1.00 90.06 72 THR A C 1
ATOM 593 O O . THR A 1 72 ? 11.805 2.471 -27.073 1.00 90.06 72 THR A O 1
ATOM 596 N N . GLY A 1 73 ? 13.786 2.391 -28.116 1.00 88.44 73 GLY A N 1
ATOM 597 C CA . GLY A 1 73 ? 14.448 1.575 -27.096 1.00 88.44 73 GLY A CA 1
ATOM 598 C C . GLY A 1 73 ? 14.469 2.251 -25.724 1.00 88.44 73 GLY A C 1
ATOM 599 O O . GLY A 1 73 ? 14.110 1.633 -24.719 1.00 88.44 73 GLY A O 1
ATOM 600 N N . ILE A 1 74 ? 14.811 3.539 -25.689 1.00 87.56 74 ILE A N 1
ATOM 601 C CA . ILE A 1 74 ? 14.779 4.373 -24.482 1.00 87.56 74 ILE A CA 1
ATOM 602 C C . ILE A 1 74 ? 13.367 4.394 -23.873 1.00 87.56 74 ILE A C 1
ATOM 604 O O . ILE A 1 74 ? 13.194 4.143 -22.676 1.00 87.56 74 ILE A O 1
ATOM 608 N N . THR A 1 75 ? 12.346 4.612 -24.703 1.00 85.94 75 THR A N 1
ATOM 609 C CA . THR A 1 75 ? 10.938 4.629 -24.276 1.00 85.94 75 THR A CA 1
ATOM 610 C C . THR A 1 75 ? 10.493 3.278 -23.705 1.00 85.94 75 THR A C 1
ATOM 612 O O . THR A 1 75 ? 9.831 3.217 -22.666 1.00 85.94 75 THR A O 1
ATOM 615 N N . VAL A 1 76 ? 10.888 2.164 -24.331 1.00 88.56 76 VAL A N 1
ATOM 616 C CA . VAL A 1 76 ? 10.577 0.814 -23.833 1.00 88.56 76 VAL A CA 1
ATOM 617 C C . VAL A 1 76 ? 11.224 0.564 -22.469 1.00 88.56 76 VAL A C 1
ATOM 619 O O . VAL A 1 76 ? 10.557 0.052 -21.566 1.00 88.56 76 VAL A O 1
ATOM 622 N N . ILE A 1 77 ? 12.489 0.953 -22.280 1.00 85.69 77 ILE A N 1
ATOM 623 C CA . ILE A 1 77 ? 13.195 0.808 -20.996 1.00 85.69 77 ILE A CA 1
ATOM 624 C C . ILE A 1 77 ? 12.469 1.588 -19.893 1.00 85.69 77 ILE A C 1
ATOM 626 O O . ILE A 1 77 ? 12.207 1.030 -18.822 1.00 85.69 77 ILE A O 1
ATOM 630 N N . LEU A 1 78 ? 12.072 2.835 -20.163 1.00 84.19 78 LEU A N 1
ATOM 631 C CA . LEU A 1 78 ? 11.280 3.642 -19.230 1.00 84.19 78 LEU A CA 1
ATOM 632 C C . LEU A 1 78 ? 9.966 2.960 -18.845 1.00 84.19 78 LEU A C 1
ATOM 634 O O . LEU A 1 78 ? 9.639 2.843 -17.661 1.00 84.19 78 LEU A O 1
ATOM 638 N N . ASN A 1 79 ? 9.232 2.448 -19.831 1.00 86.12 79 ASN A N 1
ATOM 639 C CA . ASN A 1 79 ? 7.974 1.747 -19.592 1.00 86.12 79 ASN A CA 1
ATOM 640 C C . ASN A 1 79 ? 8.164 0.498 -18.721 1.00 86.12 79 ASN A C 1
ATOM 642 O O . ASN A 1 79 ? 7.335 0.218 -17.848 1.00 86.12 79 ASN A O 1
ATOM 646 N N . VAL A 1 80 ? 9.268 -0.234 -18.897 1.00 88.38 80 VAL A N 1
ATOM 647 C CA . VAL A 1 80 ? 9.616 -1.383 -18.048 1.00 88.38 80 VAL A CA 1
ATOM 648 C C . VAL A 1 80 ? 9.889 -0.949 -16.605 1.00 88.38 80 VAL A C 1
ATOM 650 O O . VAL A 1 80 ? 9.388 -1.597 -15.680 1.00 88.38 80 VAL A O 1
ATOM 653 N N . ILE A 1 81 ? 10.643 0.135 -16.394 1.00 83.62 81 ILE A N 1
ATOM 654 C CA . ILE A 1 81 ? 10.934 0.683 -15.057 1.00 83.62 81 ILE A CA 1
ATOM 655 C C . ILE A 1 81 ? 9.633 1.109 -14.365 1.00 83.62 81 ILE A C 1
ATOM 657 O O . ILE A 1 81 ? 9.336 0.627 -13.268 1.00 83.62 81 ILE A O 1
ATOM 661 N N . ASN A 1 82 ? 8.809 1.911 -15.044 1.00 81.88 82 ASN A N 1
ATOM 662 C CA . ASN A 1 82 ? 7.518 2.385 -14.537 1.00 81.88 82 ASN A CA 1
ATOM 663 C C . ASN A 1 82 ? 6.582 1.222 -14.184 1.00 81.88 82 ASN A C 1
ATOM 665 O O . ASN A 1 82 ? 6.006 1.171 -13.096 1.00 81.88 82 ASN A O 1
ATOM 669 N N . THR A 1 83 ? 6.479 0.226 -15.066 1.00 87.81 83 THR 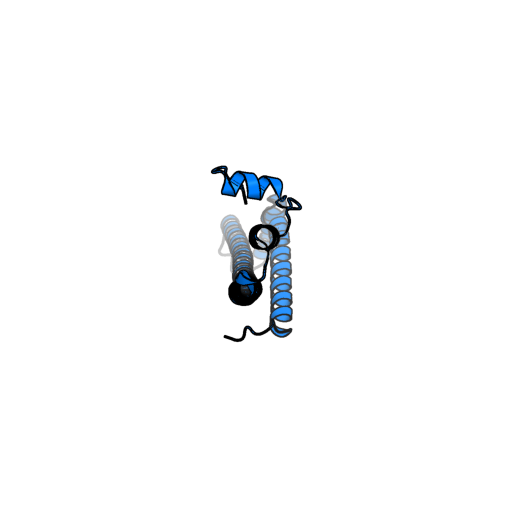A N 1
ATOM 670 C CA . THR A 1 83 ? 5.635 -0.953 -14.830 1.00 87.81 83 THR A CA 1
ATOM 671 C C . THR A 1 83 ? 6.090 -1.740 -13.600 1.00 87.81 83 THR A C 1
ATOM 673 O O . THR A 1 83 ? 5.254 -2.223 -12.830 1.00 87.81 83 THR A O 1
ATOM 676 N N . LYS A 1 84 ? 7.405 -1.891 -13.389 1.00 85.75 84 LYS A N 1
ATOM 677 C CA . LYS A 1 84 ? 7.943 -2.568 -12.199 1.00 85.75 84 LYS A CA 1
ATOM 678 C C . LYS A 1 84 ? 7.635 -1.788 -10.920 1.00 85.75 84 LYS A C 1
ATOM 680 O O . LYS A 1 84 ? 7.208 -2.412 -9.948 1.00 85.75 84 LYS A O 1
ATOM 685 N N . ALA A 1 85 ? 7.789 -0.464 -10.934 1.00 79.31 85 ALA A N 1
ATOM 686 C CA . ALA A 1 85 ? 7.463 0.397 -9.798 1.00 79.31 85 ALA A CA 1
ATOM 687 C C . ALA A 1 85 ? 5.977 0.279 -9.406 1.00 79.31 85 ALA A C 1
ATOM 689 O O . ALA A 1 85 ? 5.671 -0.065 -8.264 1.00 79.31 85 ALA A O 1
ATOM 690 N N . ILE A 1 86 ? 5.062 0.416 -10.374 1.00 83.94 86 ILE A N 1
ATOM 691 C CA . ILE A 1 86 ? 3.608 0.299 -10.151 1.00 83.94 86 ILE A CA 1
ATOM 692 C C . ILE A 1 86 ? 3.230 -1.086 -9.605 1.00 83.94 86 ILE A C 1
ATOM 694 O O . ILE A 1 86 ? 2.433 -1.210 -8.670 1.00 83.94 86 ILE A O 1
ATOM 698 N N . LYS A 1 87 ? 3.800 -2.164 -10.165 1.00 87.56 87 LYS A N 1
ATOM 699 C CA . LYS A 1 87 ? 3.536 -3.534 -9.685 1.00 87.56 87 LYS A CA 1
ATOM 700 C C . LYS A 1 87 ? 3.985 -3.725 -8.235 1.00 87.56 87 LYS A C 1
ATOM 702 O O . LYS A 1 87 ? 3.273 -4.379 -7.469 1.00 87.56 87 LYS A O 1
ATOM 707 N N . GLN A 1 88 ? 5.135 -3.164 -7.865 1.00 82.56 88 GLN A N 1
ATOM 708 C CA . GLN A 1 88 ? 5.656 -3.242 -6.504 1.00 82.56 88 GLN A CA 1
ATOM 709 C C . GLN A 1 88 ? 4.791 -2.440 -5.522 1.00 82.56 88 GLN A C 1
ATOM 711 O O . GLN A 1 88 ? 4.430 -2.958 -4.467 1.00 82.56 88 GLN A O 1
ATOM 716 N N . GLU A 1 89 ? 4.379 -1.228 -5.893 1.00 82.31 89 GLU A N 1
ATOM 717 C CA . GLU A 1 89 ? 3.488 -0.385 -5.086 1.00 82.31 89 GLU A CA 1
ATOM 718 C C . GLU A 1 89 ? 2.139 -1.068 -4.831 1.00 82.31 89 GLU A C 1
ATOM 720 O O . GLU A 1 89 ? 1.703 -1.203 -3.687 1.00 82.31 89 GLU A O 1
ATOM 725 N N . LYS A 1 90 ? 1.526 -1.641 -5.876 1.00 85.88 90 LYS A N 1
ATOM 726 C CA . LYS A 1 90 ? 0.279 -2.411 -5.750 1.00 85.88 90 LYS A CA 1
ATOM 727 C C . LYS A 1 90 ? 0.412 -3.591 -4.784 1.00 85.88 90 LYS A C 1
ATOM 729 O O . LYS A 1 90 ? -0.542 -3.930 -4.082 1.00 85.88 90 LYS A O 1
ATOM 734 N N . LYS A 1 91 ? 1.569 -4.257 -4.761 1.00 81.56 91 LYS A N 1
ATOM 735 C CA . LYS A 1 91 ? 1.832 -5.386 -3.858 1.00 81.56 91 LYS A CA 1
ATOM 736 C C . LYS A 1 91 ? 1.928 -4.930 -2.400 1.00 81.56 91 LYS A C 1
ATOM 738 O O . LYS A 1 91 ? 1.409 -5.631 -1.532 1.00 81.56 91 LYS A O 1
ATOM 743 N N . ILE A 1 92 ? 2.550 -3.780 -2.146 1.00 79.44 92 ILE A N 1
ATOM 744 C CA . ILE A 1 92 ? 2.677 -3.191 -0.805 1.00 79.44 92 ILE A CA 1
ATOM 745 C C . ILE A 1 92 ? 1.312 -2.745 -0.287 1.00 79.44 92 ILE A C 1
ATOM 747 O O . ILE A 1 92 ? 0.892 -3.235 0.758 1.00 79.44 92 ILE A O 1
ATOM 751 N N . LEU A 1 93 ? 0.557 -1.970 -1.073 1.00 80.25 93 LEU A N 1
ATOM 752 C CA . LEU A 1 93 ? -0.782 -1.498 -0.695 1.00 80.25 93 LEU A CA 1
ATOM 753 C C . LEU A 1 93 ? -1.733 -2.649 -0.338 1.00 80.25 93 LEU A C 1
ATOM 755 O O . LEU A 1 93 ? -2.476 -2.583 0.639 1.00 80.25 93 LEU A O 1
ATOM 759 N N . LYS A 1 94 ? -1.687 -3.757 -1.093 1.00 80.69 94 LYS A N 1
ATOM 760 C CA . LYS A 1 94 ? -2.470 -4.962 -0.767 1.00 80.69 94 LYS A CA 1
ATOM 761 C C . LYS A 1 94 ? -2.112 -5.543 0.603 1.00 80.69 94 LYS A C 1
ATOM 763 O O . LYS A 1 94 ? -2.996 -6.044 1.295 1.00 80.69 94 LYS A O 1
ATOM 768 N N . LYS A 1 95 ? -0.833 -5.518 0.983 1.00 79.31 95 LYS A N 1
ATOM 769 C CA . LYS A 1 95 ? -0.371 -6.047 2.272 1.00 79.31 95 LYS A CA 1
ATOM 770 C C . LYS A 1 95 ? -0.666 -5.101 3.426 1.00 79.31 95 LYS A C 1
ATOM 772 O O . LYS A 1 95 ? -1.120 -5.577 4.461 1.00 79.31 95 LYS A O 1
ATOM 777 N N . GLU A 1 96 ? -0.469 -3.801 3.240 1.00 78.31 96 GLU A N 1
ATOM 778 C CA . GLU A 1 96 ? -0.840 -2.777 4.223 1.00 78.31 96 GLU A CA 1
ATOM 779 C C . GLU A 1 96 ? -2.337 -2.815 4.520 1.00 78.31 96 GLU A C 1
ATOM 781 O O . GLU A 1 96 ? -2.735 -2.826 5.680 1.00 78.31 96 GLU A O 1
ATOM 786 N N . ASN A 1 97 ? -3.178 -2.954 3.491 1.00 80.25 97 ASN A N 1
ATOM 787 C CA . ASN A 1 97 ? -4.616 -3.107 3.688 1.00 80.25 97 ASN A CA 1
ATOM 788 C C . ASN A 1 97 ? -4.946 -4.355 4.527 1.00 80.25 97 ASN A C 1
ATOM 790 O O . ASN A 1 97 ? -5.699 -4.280 5.493 1.00 80.25 97 ASN A O 1
ATOM 794 N N . LEU A 1 98 ? -4.320 -5.498 4.226 1.00 80.94 98 LEU A N 1
ATOM 795 C CA . LEU A 1 98 ? -4.511 -6.727 5.001 1.00 80.94 98 LEU A CA 1
ATOM 796 C C . LEU A 1 98 ? -4.040 -6.578 6.458 1.00 80.94 98 LEU A C 1
ATOM 798 O O . LEU A 1 98 ? -4.652 -7.133 7.371 1.00 80.94 98 LEU A O 1
ATOM 802 N N . PHE A 1 99 ? -2.969 -5.821 6.688 1.00 78.31 99 PHE A N 1
ATOM 803 C CA . PHE A 1 99 ? -2.474 -5.502 8.023 1.00 78.31 99 PHE A CA 1
ATOM 804 C C . PHE A 1 99 ? -3.454 -4.609 8.797 1.00 78.31 99 PHE A C 1
ATOM 806 O O . PHE A 1 99 ? -3.838 -4.948 9.917 1.00 78.31 99 PHE A O 1
ATOM 813 N N . ASN A 1 100 ? -3.935 -3.535 8.172 1.00 76.56 100 ASN A N 1
ATOM 814 C CA . ASN A 1 100 ? -4.914 -2.622 8.758 1.00 76.56 100 ASN A CA 1
ATOM 815 C C . ASN A 1 100 ? -6.228 -3.336 9.086 1.00 76.56 100 ASN A C 1
ATOM 817 O O . ASN A 1 100 ? -6.774 -3.148 10.170 1.00 76.56 100 ASN A O 1
ATOM 821 N N . GLN A 1 101 ? -6.697 -4.224 8.205 1.00 77.38 101 GLN A N 1
ATOM 822 C CA . GLN A 1 101 ? -7.866 -5.066 8.466 1.00 77.38 101 GLN A CA 1
ATOM 823 C C . GLN A 1 101 ? -7.661 -5.976 9.680 1.00 77.38 101 GLN A C 1
ATOM 825 O O . GLN A 1 101 ? -8.545 -6.071 10.529 1.00 77.38 101 GLN A O 1
ATOM 830 N N . LYS A 1 102 ? -6.496 -6.628 9.805 1.00 80.44 102 LYS A N 1
ATOM 831 C CA . LYS A 1 102 ? -6.184 -7.460 10.980 1.00 80.44 102 LYS A CA 1
ATOM 832 C C . LYS A 1 102 ? -6.203 -6.640 12.271 1.00 80.44 102 LYS A C 1
ATOM 834 O O . LYS A 1 102 ? -6.809 -7.084 13.243 1.00 80.44 102 LYS A O 1
ATOM 839 N N . ILE A 1 103 ? -5.571 -5.464 12.283 1.00 78.19 103 ILE A N 1
ATOM 840 C CA . ILE A 1 103 ? -5.560 -4.573 13.455 1.00 78.19 103 ILE A CA 1
ATOM 841 C C . ILE A 1 103 ? -6.977 -4.128 13.803 1.00 78.19 103 ILE A C 1
ATOM 843 O O . ILE A 1 103 ? -7.388 -4.261 14.954 1.00 78.19 103 ILE A O 1
ATOM 847 N N . PHE A 1 104 ? -7.738 -3.667 12.810 1.00 82.69 104 PHE A N 1
ATOM 848 C CA . PHE A 1 104 ? -9.125 -3.258 12.996 1.00 82.69 104 PHE A CA 1
ATOM 849 C C . PHE A 1 104 ? -9.955 -4.374 13.636 1.00 82.69 104 PHE A C 1
ATOM 851 O O . PHE A 1 104 ? -10.635 -4.140 14.630 1.00 82.69 104 PHE A O 1
ATOM 858 N N . LEU A 1 105 ? -9.855 -5.604 13.123 1.00 83.50 105 LEU A N 1
ATOM 859 C CA . LEU A 1 105 ? -10.585 -6.745 13.674 1.00 83.50 105 LEU A CA 1
ATOM 860 C C . LEU A 1 105 ? -10.177 -7.058 15.120 1.00 83.50 105 LEU A C 1
ATOM 862 O O . LEU A 1 105 ? -11.045 -7.383 15.930 1.00 83.50 105 LEU A O 1
ATOM 866 N N . ILE A 1 106 ? -8.890 -6.952 15.465 1.00 83.12 106 ILE A N 1
ATOM 867 C CA . ILE A 1 106 ? -8.398 -7.155 16.839 1.00 83.12 106 ILE A CA 1
ATOM 868 C C . ILE A 1 106 ? -8.976 -6.095 17.783 1.00 83.12 106 ILE A C 1
ATOM 870 O O . ILE A 1 106 ? -9.548 -6.438 18.815 1.00 83.12 106 ILE A O 1
ATOM 874 N N . GLU A 1 107 ? -8.860 -4.815 17.438 1.00 83.75 107 GLU A N 1
ATOM 875 C CA . GLU A 1 107 ? -9.334 -3.728 18.300 1.00 83.75 107 GLU A CA 1
ATOM 876 C C . GLU A 1 107 ? -10.861 -3.722 18.422 1.00 83.75 107 GLU A C 1
ATOM 878 O O . GLU A 1 107 ? -11.410 -3.575 19.516 1.00 83.75 107 GLU A O 1
ATOM 883 N N . TYR A 1 108 ? -11.566 -3.991 17.324 1.00 87.62 108 TYR A N 1
ATOM 884 C CA . TYR A 1 108 ? -13.018 -4.106 17.335 1.00 87.62 108 TYR A CA 1
ATOM 885 C C . TYR A 1 108 ? -13.497 -5.283 18.196 1.00 87.62 108 TYR A C 1
ATOM 887 O O . TYR A 1 108 ? -14.427 -5.134 18.989 1.00 87.62 108 TYR A O 1
ATOM 895 N N . SER A 1 109 ? -12.834 -6.442 18.112 1.00 87.00 109 SER A N 1
ATOM 896 C CA . SER A 1 109 ? -13.183 -7.602 18.945 1.00 87.00 109 SER A CA 1
ATOM 897 C C . SER A 1 109 ? -12.892 -7.377 20.432 1.00 87.00 109 SER A C 1
ATOM 899 O O . SER A 1 109 ? -13.695 -7.799 21.266 1.00 87.00 109 SER A O 1
ATOM 901 N N . LYS A 1 110 ? -11.827 -6.644 20.788 1.00 88.44 110 LYS A N 1
ATOM 902 C CA . LYS A 1 110 ? -11.601 -6.187 22.173 1.00 88.44 110 LYS A CA 1
ATOM 903 C C . LYS A 1 110 ? -12.718 -5.263 22.657 1.00 88.44 110 LYS A C 1
ATOM 905 O O . LYS A 1 110 ? -13.216 -5.444 23.767 1.00 88.44 110 LYS A O 1
ATOM 910 N N . LYS A 1 111 ? -13.139 -4.299 21.830 1.00 88.50 111 LYS A N 1
ATOM 911 C CA . LYS A 1 111 ? -14.222 -3.365 22.174 1.00 88.50 111 LYS A CA 1
ATOM 912 C C . LYS A 1 111 ? -15.555 -4.089 22.369 1.00 88.50 111 LYS A C 1
ATOM 914 O O . LYS A 1 111 ? -16.250 -3.819 23.342 1.00 88.50 111 LYS A O 1
ATOM 919 N N . LEU A 1 112 ? -15.874 -5.053 21.503 1.00 90.06 112 LEU A N 1
ATOM 920 C CA . LEU A 1 112 ? -17.049 -5.914 21.659 1.00 90.06 112 LEU A CA 1
ATOM 921 C C . LEU A 1 112 ? -16.999 -6.741 22.945 1.00 90.06 112 LEU A C 1
ATOM 923 O O . LEU A 1 112 ? -18.008 -6.852 23.634 1.00 90.06 112 LEU A O 1
ATOM 927 N N . LEU A 1 113 ? -15.838 -7.309 23.284 1.00 91.56 113 LEU A N 1
ATOM 928 C CA . LEU A 1 113 ? -15.678 -8.068 24.523 1.00 91.56 113 LEU A CA 1
ATOM 929 C C . LEU A 1 113 ? -15.866 -7.177 25.758 1.00 91.56 113 LEU A C 1
ATOM 931 O O . LEU A 1 113 ? -16.544 -7.578 26.698 1.00 91.56 113 LEU A O 1
ATOM 935 N N . SER A 1 114 ? -15.309 -5.964 25.733 1.00 89.62 114 SER A N 1
ATOM 936 C CA . SER A 1 114 ? -15.501 -4.966 26.790 1.00 89.62 114 SER A CA 1
ATOM 937 C C . SER A 1 114 ? -16.979 -4.610 26.963 1.00 89.62 114 SER A C 1
ATOM 939 O O . SER A 1 114 ? -17.512 -4.731 28.061 1.00 89.62 114 SER A O 1
ATOM 941 N N . LEU A 1 115 ? -17.677 -4.284 25.868 1.00 88.62 115 LEU A N 1
ATOM 942 C CA . LEU A 1 115 ? -19.113 -3.994 25.896 1.00 88.62 115 LEU A CA 1
ATOM 943 C C . LEU A 1 115 ? -19.934 -5.174 26.414 1.00 88.62 115 LEU A C 1
ATOM 945 O O . LEU A 1 115 ? -20.839 -4.978 27.216 1.00 88.62 115 LEU A O 1
ATOM 949 N N . LYS A 1 116 ? -19.600 -6.403 26.005 1.00 90.62 116 LYS A N 1
ATOM 950 C CA . LYS A 1 116 ? -20.255 -7.605 26.524 1.00 90.62 116 LYS A CA 1
ATOM 951 C C . LYS A 1 116 ? -20.083 -7.719 28.040 1.00 90.62 116 LYS A C 1
ATOM 953 O O . LYS A 1 116 ? -21.054 -8.000 28.730 1.00 90.62 116 LYS A O 1
ATOM 958 N N . ASN A 1 117 ? -18.877 -7.488 28.554 1.00 89.31 117 ASN A N 1
ATOM 959 C CA . ASN A 1 117 ? -18.620 -7.538 29.992 1.00 89.31 117 ASN A CA 1
ATOM 960 C C . ASN A 1 117 ? -19.376 -6.437 30.748 1.00 89.31 117 ASN A C 1
ATOM 962 O O . ASN A 1 117 ? -19.912 -6.714 31.814 1.00 89.31 117 ASN A O 1
ATOM 966 N N . ILE A 1 118 ? -19.464 -5.226 30.185 1.00 83.62 118 ILE A N 1
ATOM 967 C CA . ILE A 1 118 ? -20.268 -4.133 30.752 1.00 83.62 118 ILE A CA 1
ATOM 968 C C . ILE A 1 118 ? -21.742 -4.544 30.809 1.00 83.62 118 ILE A C 1
ATOM 970 O O . ILE A 1 118 ? -22.353 -4.451 31.861 1.00 83.62 118 ILE A O 1
ATOM 974 N N . ILE A 1 119 ? -22.303 -5.077 29.719 1.00 81.94 119 ILE A N 1
ATOM 975 C CA . ILE A 1 119 ? -23.703 -5.532 29.685 1.00 81.94 119 ILE A CA 1
ATOM 976 C C . ILE A 1 119 ? -23.961 -6.633 30.724 1.00 81.94 119 ILE A C 1
ATOM 978 O O . ILE A 1 119 ? -24.976 -6.594 31.413 1.00 81.94 119 ILE A O 1
ATOM 982 N N . GLU A 1 120 ? -23.060 -7.608 30.856 1.00 86.75 120 GLU A N 1
ATOM 983 C CA . GLU A 1 120 ? -23.197 -8.678 31.852 1.00 86.75 120 GLU A CA 1
ATOM 984 C C . GLU A 1 120 ? -23.096 -8.154 33.292 1.00 86.75 120 GLU A C 1
ATOM 986 O O . GLU A 1 120 ? -23.859 -8.597 34.149 1.00 86.75 120 GLU A O 1
ATOM 991 N N . ASN A 1 121 ? -22.200 -7.201 33.566 1.00 84.88 121 ASN A N 1
ATOM 992 C CA . ASN A 1 121 ? -22.114 -6.553 34.878 1.00 84.88 121 ASN A CA 1
ATOM 993 C C . ASN A 1 121 ? -23.382 -5.754 35.182 1.00 84.88 121 ASN A C 1
ATOM 995 O O . ASN A 1 121 ? -24.010 -5.987 36.207 1.00 84.88 121 ASN A O 1
ATOM 999 N N . ASN A 1 122 ? -23.823 -4.919 34.244 1.00 78.19 122 ASN A N 1
ATOM 1000 C CA . ASN A 1 122 ? -25.047 -4.135 34.363 1.00 78.19 122 ASN A CA 1
ATOM 1001 C C . ASN A 1 122 ? -26.273 -5.030 34.610 1.00 78.19 122 ASN A C 1
ATOM 1003 O O . ASN A 1 122 ? -27.142 -4.708 35.416 1.00 78.19 122 ASN A O 1
ATOM 1007 N N . LYS A 1 123 ? -26.342 -6.192 33.949 1.00 81.38 123 LYS A N 1
ATOM 1008 C CA . LYS A 1 123 ? -27.406 -7.177 34.172 1.00 81.38 123 LYS A CA 1
ATOM 1009 C C . LYS A 1 123 ? -27.367 -7.756 35.589 1.00 81.38 123 LYS A C 1
ATOM 1011 O O . LYS A 1 123 ? -28.424 -7.958 36.181 1.00 81.38 123 LYS A O 1
ATOM 1016 N N . LYS A 1 124 ? -26.177 -8.047 36.124 1.00 83.06 124 LYS A N 1
ATOM 1017 C CA . LYS A 1 124 ? -26.021 -8.531 37.505 1.00 83.06 124 LYS A CA 1
ATOM 1018 C C . LYS A 1 124 ? -26.433 -7.470 38.516 1.00 83.06 124 LYS A C 1
ATOM 1020 O O . LYS A 1 124 ? -27.246 -7.771 39.379 1.00 83.06 124 LYS A O 1
ATOM 1025 N N . GLU A 1 125 ? -25.943 -6.245 38.353 1.00 78.50 125 GLU A N 1
ATOM 1026 C CA . GLU A 1 125 ? -26.301 -5.109 39.208 1.00 78.50 125 GLU A CA 1
ATOM 1027 C C . GLU A 1 125 ? -27.816 -4.876 39.208 1.00 78.50 125 GLU A C 1
ATOM 1029 O O . GLU A 1 125 ? -28.420 -4.720 40.265 1.00 78.50 125 GLU A O 1
ATOM 1034 N N . PHE A 1 126 ? -28.464 -4.954 38.042 1.00 78.88 126 PHE A N 1
ATOM 1035 C CA . PHE A 1 126 ? -29.919 -4.842 37.950 1.00 78.88 126 PHE A CA 1
ATOM 1036 C C . PHE A 1 126 ? -30.655 -5.950 38.722 1.00 78.88 126 PHE A C 1
ATOM 1038 O O . PHE A 1 126 ? -31.617 -5.671 39.434 1.00 78.88 126 PHE A O 1
ATOM 1045 N N . LEU A 1 127 ? -30.209 -7.207 38.611 1.00 79.25 127 LEU A N 1
ATOM 1046 C CA . LEU A 1 127 ? -30.805 -8.327 39.351 1.00 79.25 127 LEU A CA 1
ATOM 1047 C C . LEU A 1 127 ? -30.612 -8.181 40.871 1.00 79.25 127 LEU A C 1
ATOM 1049 O O . LEU A 1 127 ? -31.523 -8.486 41.639 1.00 79.25 127 LEU A O 1
ATOM 1053 N N . GLU A 1 128 ? -29.456 -7.681 41.313 1.00 80.38 128 GLU A N 1
ATOM 1054 C CA . GLU A 1 128 ? -29.193 -7.378 42.725 1.00 80.38 128 GLU A CA 1
ATOM 1055 C C . GLU A 1 128 ? -30.100 -6.252 43.241 1.00 80.38 128 GLU A C 1
ATOM 1057 O O . GLU A 1 128 ? -30.692 -6.372 44.320 1.00 80.38 128 GLU A O 1
ATOM 1062 N N . LEU A 1 129 ? -30.288 -5.191 42.450 1.00 75.50 129 LEU A N 1
ATOM 1063 C CA . LEU A 1 129 ? -31.224 -4.111 42.768 1.00 75.50 129 LEU A CA 1
ATOM 1064 C C . LEU A 1 129 ? -32.663 -4.611 42.858 1.00 75.50 129 LEU A C 1
ATOM 1066 O O . LEU A 1 129 ? -33.358 -4.281 43.815 1.00 75.50 129 LEU A O 1
ATOM 1070 N N . GLN A 1 130 ? -33.092 -5.455 41.919 1.00 73.25 130 GLN A N 1
ATOM 1071 C CA . GLN A 1 130 ? -34.416 -6.072 41.953 1.00 73.25 130 GLN A CA 1
ATOM 1072 C C . GLN A 1 130 ? -34.632 -6.886 43.239 1.00 73.25 130 GLN A C 1
ATOM 1074 O O . GLN A 1 130 ? -35.705 -6.833 43.827 1.00 73.25 130 GLN A O 1
ATOM 1079 N N . SER A 1 131 ? -33.617 -7.620 43.703 1.00 76.56 131 SER A N 1
ATOM 1080 C CA . SER A 1 131 ? -33.718 -8.433 44.924 1.00 76.56 131 SER A CA 1
ATOM 1081 C C . SER A 1 131 ? -33.755 -7.618 46.224 1.00 76.56 131 SER A C 1
ATOM 1083 O O . SER A 1 131 ? -34.192 -8.125 47.253 1.00 76.56 131 SER A O 1
ATOM 1085 N N . THR A 1 132 ? -33.304 -6.360 46.189 1.00 71.81 132 THR A N 1
ATOM 1086 C CA . THR A 1 132 ? -33.199 -5.478 47.365 1.00 71.81 132 THR A CA 1
ATOM 1087 C C . THR A 1 132 ? -34.183 -4.308 47.329 1.00 71.81 132 THR A C 1
ATOM 1089 O O . THR A 1 132 ? -34.227 -3.513 48.270 1.00 71.81 132 THR A O 1
ATOM 1092 N N . SER A 1 133 ? -35.008 -4.204 46.280 1.00 66.69 133 SER A N 1
ATOM 1093 C CA . SER A 1 133 ? -35.885 -3.053 46.041 1.00 66.69 133 SER A CA 1
ATOM 1094 C C . SER A 1 133 ? -36.952 -2.855 47.114 1.00 66.69 133 SER A C 1
ATOM 1096 O O . SER A 1 133 ? -37.342 -1.722 47.360 1.00 66.69 133 SER A O 1
ATOM 1098 N N . GLU A 1 134 ? -37.400 -3.922 47.782 1.00 66.25 134 GLU A N 1
ATOM 1099 C CA . GLU A 1 134 ? -38.392 -3.841 48.870 1.00 66.25 134 GLU A CA 1
ATOM 1100 C C . GLU A 1 134 ? -37.850 -3.158 50.138 1.00 66.25 134 GLU A C 1
ATOM 1102 O O . GLU A 1 134 ? -38.622 -2.714 50.983 1.00 66.25 134 GLU A O 1
ATOM 1107 N N . ILE A 1 135 ? -36.523 -3.064 50.275 1.00 70.06 135 ILE A N 1
ATOM 1108 C CA . ILE A 1 135 ? -35.836 -2.542 51.467 1.00 70.06 135 ILE A CA 1
ATOM 1109 C C . ILE A 1 135 ? -35.290 -1.123 51.209 1.00 70.06 135 ILE A C 1
ATOM 1111 O O . ILE A 1 135 ? -34.955 -0.393 52.141 1.00 70.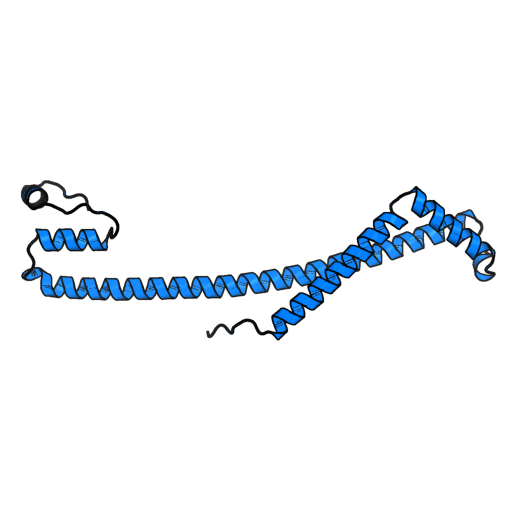06 135 ILE A O 1
ATOM 1115 N N . LEU A 1 136 ? -35.189 -0.711 49.942 1.00 67.75 136 LEU A N 1
ATOM 1116 C CA . LEU A 1 136 ? -34.630 0.580 49.544 1.00 67.75 136 LEU A CA 1
ATOM 1117 C C . LEU A 1 136 ? -35.709 1.668 49.526 1.00 67.75 136 LEU A C 1
ATOM 1119 O O . LEU A 1 136 ? -36.807 1.465 49.014 1.00 67.75 136 LEU A O 1
ATOM 1123 N N . SER A 1 137 ? -35.380 2.861 50.032 1.00 71.19 137 SER A N 1
ATOM 1124 C CA . SER A 1 137 ? -36.259 4.022 49.859 1.00 71.19 137 SER A CA 1
ATOM 1125 C C . SER A 1 137 ? -36.356 4.405 48.377 1.00 71.19 137 SER A C 1
ATOM 1127 O O . SER A 1 137 ? -35.383 4.266 47.629 1.00 71.19 137 SER A O 1
ATOM 1129 N N . LEU A 1 138 ? -37.514 4.928 47.959 1.00 71.19 138 LEU A N 1
ATOM 1130 C CA . LEU A 1 138 ? -37.773 5.391 46.587 1.00 71.19 138 LEU A CA 1
ATOM 1131 C C . LEU A 1 138 ? -36.695 6.365 46.079 1.00 71.19 138 LEU A C 1
ATOM 1133 O O . LEU A 1 138 ? -36.267 6.243 44.935 1.00 71.19 138 LEU A O 1
ATOM 1137 N N . ASN A 1 139 ? -36.187 7.252 46.943 1.00 71.88 139 ASN A N 1
ATOM 1138 C CA . ASN A 1 139 ? -35.056 8.144 46.652 1.00 71.88 139 ASN A CA 1
ATOM 1139 C C . ASN A 1 139 ? -33.783 7.390 46.293 1.00 71.88 139 ASN A C 1
ATOM 1141 O O . ASN A 1 139 ? -33.163 7.634 45.256 1.00 71.88 139 ASN A O 1
ATOM 1145 N N . THR A 1 140 ? -33.432 6.416 47.123 1.00 73.81 140 THR A N 1
ATOM 1146 C CA . THR A 1 140 ? -32.235 5.611 46.907 1.00 73.81 140 THR A CA 1
ATOM 1147 C C . THR A 1 140 ? -32.350 4.791 45.622 1.00 73.81 140 THR A C 1
ATOM 1149 O O . THR A 1 140 ? -31.365 4.626 44.906 1.00 73.81 140 THR A O 1
ATOM 1152 N N . LEU A 1 141 ? -33.549 4.293 45.309 1.00 74.62 141 LEU A N 1
ATOM 1153 C CA . LEU A 1 141 ? -33.811 3.539 44.087 1.00 74.62 141 LEU A CA 1
ATOM 1154 C C . LEU A 1 141 ? -33.730 4.434 42.839 1.00 74.62 141 LEU A C 1
ATOM 1156 O O . LEU A 1 141 ? -33.058 4.072 41.878 1.00 74.62 141 LEU A O 1
ATOM 1160 N N . ALA A 1 142 ? -34.355 5.613 42.870 1.00 73.88 142 ALA A N 1
ATOM 1161 C CA . ALA A 1 142 ? -34.360 6.560 41.758 1.00 73.88 142 ALA A CA 1
ATOM 1162 C C . ALA A 1 142 ? -32.946 7.070 41.433 1.00 73.88 142 ALA A C 1
ATOM 1164 O O . ALA A 1 142 ? -32.545 7.071 40.271 1.00 73.88 142 ALA A O 1
ATOM 1165 N N . ASN A 1 143 ? -32.153 7.410 42.455 1.00 74.69 143 ASN A N 1
ATOM 1166 C CA . ASN A 1 143 ? -30.762 7.828 42.273 1.00 74.69 143 ASN A CA 1
ATOM 1167 C C . ASN A 1 143 ? -29.876 6.713 41.710 1.00 74.69 143 ASN A C 1
ATOM 1169 O O . ASN A 1 143 ? -29.080 6.967 40.811 1.00 74.69 143 ASN A O 1
ATOM 1173 N N . LYS A 1 144 ? -30.062 5.466 42.156 1.00 73.81 144 LYS A N 1
ATOM 1174 C CA . LYS A 1 144 ? -29.342 4.314 41.590 1.00 73.81 144 LYS A CA 1
ATOM 1175 C C . LYS A 1 144 ? -29.723 4.030 40.133 1.00 73.81 144 LYS A C 1
ATOM 1177 O O . LYS A 1 144 ? -28.862 3.662 39.342 1.00 73.81 144 LYS A O 1
ATOM 1182 N N . ILE A 1 145 ? -30.993 4.209 39.762 1.00 72.12 145 ILE A N 1
ATOM 1183 C CA . ILE A 1 145 ? -31.449 4.103 38.365 1.00 72.12 145 ILE A CA 1
ATOM 1184 C C . ILE A 1 145 ? -30.822 5.218 37.514 1.00 72.12 145 ILE A C 1
ATOM 1186 O O . ILE A 1 145 ? -30.366 4.952 36.402 1.00 72.12 145 ILE A O 1
ATOM 1190 N N . ASN A 1 146 ? -30.738 6.443 38.039 1.00 71.81 146 ASN A N 1
ATOM 1191 C CA . ASN A 1 146 ? -30.120 7.564 37.332 1.00 71.81 146 ASN A CA 1
ATOM 1192 C C . ASN A 1 146 ? -28.604 7.361 37.129 1.00 71.81 146 ASN A C 1
ATOM 1194 O O . ASN A 1 146 ? -28.099 7.510 36.019 1.00 71.81 146 ASN A O 1
ATOM 1198 N N . GLU A 1 147 ? -27.887 6.903 38.163 1.00 70.56 147 GLU A N 1
ATOM 1199 C CA . GLU A 1 147 ? -26.469 6.516 38.067 1.00 70.56 147 GLU A CA 1
ATOM 1200 C C . GLU A 1 147 ? -26.237 5.416 37.014 1.00 70.56 147 GLU A C 1
ATOM 1202 O O . GLU A 1 147 ? -25.226 5.427 36.310 1.00 70.56 147 GLU A O 1
ATOM 1207 N N . PHE A 1 148 ? -27.188 4.489 36.863 1.00 68.19 148 PHE A N 1
ATOM 1208 C CA . PHE A 1 148 ? -27.115 3.408 35.882 1.00 68.19 148 PHE A CA 1
ATOM 1209 C C . PHE A 1 148 ? -27.308 3.889 34.436 1.00 68.19 148 PHE A C 1
ATOM 1211 O O . PHE A 1 148 ? -26.597 3.445 33.531 1.00 68.19 148 PHE A O 1
ATOM 1218 N N . HIS A 1 149 ? -28.272 4.783 34.197 1.00 66.38 149 HIS A N 1
ATOM 1219 C CA . HIS A 1 149 ? -28.560 5.296 32.856 1.00 66.38 149 HIS A CA 1
ATOM 1220 C C . HIS A 1 149 ? -27.589 6.396 32.422 1.00 66.38 149 HIS A C 1
ATOM 1222 O O . HIS A 1 149 ? -27.215 6.436 31.248 1.00 66.38 149 HIS A O 1
ATOM 1228 N N . ASN A 1 150 ? -27.130 7.230 33.358 1.00 67.69 150 ASN A N 1
ATOM 1229 C CA . ASN A 1 150 ? -26.245 8.352 33.086 1.00 67.69 150 ASN A CA 1
ATOM 1230 C C . ASN A 1 150 ? -25.133 8.481 34.164 1.00 67.69 150 ASN A C 1
ATOM 1232 O O . ASN A 1 150 ? -25.174 9.375 35.012 1.00 67.69 150 ASN A O 1
ATOM 1236 N N . PRO A 1 151 ? -24.066 7.657 34.105 1.00 63.75 151 PRO A N 1
ATOM 1237 C CA . PRO A 1 151 ? -23.021 7.598 35.141 1.00 63.75 151 PRO A CA 1
ATOM 1238 C C . PRO A 1 151 ? -22.152 8.863 35.272 1.00 63.75 151 PRO A C 1
ATOM 1240 O O . PRO A 1 151 ? -21.351 8.967 36.196 1.00 63.75 151 PRO A O 1
ATOM 1243 N N . ASN A 1 152 ? -22.281 9.824 34.350 1.00 63.75 152 ASN A N 1
ATOM 1244 C CA . ASN A 1 152 ? -21.526 11.084 34.357 1.00 63.75 152 ASN A CA 1
ATOM 1245 C C . ASN A 1 152 ? -22.359 12.294 34.820 1.00 63.75 152 ASN A C 1
ATOM 1247 O O . ASN A 1 152 ? -21.841 13.412 34.853 1.00 63.75 152 ASN A O 1
ATOM 1251 N N . THR A 1 153 ? -23.642 12.109 35.134 1.00 62.25 153 THR A N 1
ATOM 1252 C CA . THR A 1 153 ? -24.519 13.186 35.620 1.00 62.25 153 THR A CA 1
ATOM 1253 C C . THR A 1 153 ? -24.487 13.236 37.138 1.00 62.25 153 THR A C 1
ATOM 1255 O O . THR A 1 153 ? -24.769 12.254 37.811 1.00 62.25 153 THR A O 1
ATOM 1258 N N . ASN A 1 154 ? -24.185 14.417 37.679 1.00 57.84 154 ASN A N 1
ATOM 1259 C CA . ASN A 1 154 ? -24.210 14.692 39.120 1.00 57.84 154 ASN A CA 1
ATOM 1260 C C . ASN A 1 154 ? -25.611 15.084 39.635 1.00 57.84 154 ASN A C 1
ATOM 1262 O O . ASN A 1 154 ? -25.728 15.574 40.760 1.00 57.84 154 ASN A O 1
ATOM 1266 N N . SER A 1 155 ? -26.665 14.939 38.825 1.00 62.88 155 SER A N 1
ATOM 1267 C CA . SER A 1 155 ? -28.033 15.260 39.234 1.00 62.88 155 SER A CA 1
ATOM 1268 C C . SER A 1 155 ? -28.567 14.163 40.153 1.00 62.88 155 SER A C 1
ATOM 1270 O O . SER A 1 155 ? -28.982 13.092 39.717 1.00 62.88 155 SER A O 1
ATOM 1272 N N . LYS A 1 156 ? -28.537 14.433 41.460 1.00 66.50 156 LYS A N 1
ATOM 1273 C CA . LYS A 1 156 ? -29.236 13.611 42.446 1.00 66.50 156 LYS A CA 1
ATOM 1274 C C . LYS A 1 156 ? -30.702 14.014 42.487 1.00 66.50 156 LYS A C 1
ATOM 1276 O O . LYS A 1 156 ? -30.997 15.180 42.725 1.00 66.50 156 LYS A O 1
ATOM 1281 N N . ILE A 1 157 ? -31.576 13.033 42.317 1.00 69.19 157 ILE A N 1
ATOM 1282 C CA . ILE A 1 157 ? -33.010 13.136 42.551 1.00 69.19 157 ILE A CA 1
ATOM 1283 C C . ILE A 1 157 ? -33.214 13.364 44.053 1.00 69.19 157 ILE A C 1
ATOM 1285 O O . ILE A 1 157 ? -32.797 12.562 44.896 1.00 69.19 157 ILE A O 1
ATOM 1289 N N . SER A 1 158 ? -33.794 14.504 44.390 1.00 73.50 158 SER A N 1
ATOM 1290 C CA . SER A 1 158 ? -34.137 14.928 45.743 1.00 73.50 158 SER A CA 1
ATOM 1291 C C . SER A 1 158 ? -35.445 14.288 46.220 1.00 73.50 158 SER A C 1
ATOM 1293 O O . SER A 1 158 ? -36.265 13.845 45.419 1.00 73.50 158 SER A O 1
ATOM 1295 N N . ASP A 1 159 ? -35.668 14.252 47.538 1.00 73.25 159 ASP A N 1
ATOM 1296 C CA . ASP A 1 159 ? -36.926 13.737 48.104 1.00 73.25 159 ASP A CA 1
ATOM 1297 C C . ASP A 1 159 ? -38.145 14.535 47.617 1.00 73.25 159 ASP A C 1
ATOM 1299 O O . ASP A 1 159 ? -39.195 13.951 47.365 1.00 73.25 159 ASP A O 1
ATOM 1303 N N . ASN A 1 160 ? -37.975 15.840 47.384 1.00 74.69 160 ASN A N 1
ATOM 1304 C CA . ASN A 1 160 ? -39.022 16.719 46.862 1.00 74.69 160 ASN A CA 1
ATOM 1305 C C . ASN A 1 160 ? -39.444 16.333 45.436 1.00 74.69 160 ASN A C 1
ATOM 1307 O O . ASN A 1 160 ? -40.630 16.324 45.132 1.00 74.69 160 ASN A O 1
ATOM 1311 N N . GLU A 1 161 ? -38.496 15.956 44.571 1.00 70.19 161 GLU A N 1
ATOM 1312 C CA . GLU A 1 161 ? -38.808 15.496 43.206 1.00 70.19 161 GLU A CA 1
ATOM 1313 C C . GLU A 1 161 ? -39.574 14.163 43.212 1.00 70.19 161 GLU A C 1
ATOM 1315 O O . GLU A 1 161 ? -40.371 13.887 42.314 1.00 70.19 161 GLU A O 1
ATOM 1320 N N . ILE A 1 162 ? -39.382 13.342 44.247 1.00 72.31 162 ILE A N 1
ATOM 1321 C CA . ILE A 1 162 ? -40.142 12.102 44.447 1.00 72.31 162 ILE A CA 1
ATOM 1322 C C . ILE A 1 162 ? -41.526 12.370 45.004 1.00 72.31 162 ILE A C 1
ATOM 1324 O O . ILE A 1 162 ? -42.487 11.740 44.570 1.00 72.31 162 ILE A O 1
ATOM 1328 N N . GLU A 1 163 ? -41.646 13.302 45.939 1.00 71.31 163 GLU A N 1
ATOM 1329 C CA . GLU A 1 163 ? -42.939 13.726 46.459 1.00 71.31 163 GLU A CA 1
ATOM 1330 C C . GLU A 1 163 ? -43.793 14.352 45.344 1.00 71.31 163 GLU A C 1
ATOM 1332 O O . GLU A 1 163 ? -44.970 14.017 45.204 1.00 71.31 163 GLU A O 1
ATOM 1337 N N . ASP A 1 164 ? -43.180 15.149 44.465 1.00 74.75 164 ASP A N 1
ATOM 1338 C CA . ASP A 1 164 ? -43.817 15.684 43.261 1.00 74.75 164 ASP A CA 1
ATOM 1339 C C . ASP A 1 164 ? -44.266 14.568 42.306 1.00 74.75 164 ASP A C 1
ATOM 1341 O O . ASP A 1 164 ? -45.396 14.607 41.817 1.00 74.75 164 ASP A O 1
ATOM 1345 N N . LEU A 1 165 ? -43.447 13.531 42.078 1.00 75.31 165 LEU A N 1
ATOM 1346 C CA . LEU A 1 165 ? -43.840 12.357 41.283 1.00 75.31 165 LEU A CA 1
ATOM 1347 C C . LEU A 1 165 ? -45.056 11.635 41.878 1.00 75.31 165 LEU A C 1
ATOM 1349 O O . LEU A 1 165 ? -46.003 11.315 41.157 1.00 75.31 165 LEU A O 1
ATOM 1353 N N . LEU A 1 166 ? -45.037 11.370 43.186 1.00 74.06 166 LEU A N 1
ATOM 1354 C CA . LEU A 1 166 ? -46.122 10.670 43.883 1.00 74.06 166 LEU A CA 1
ATOM 1355 C C . LEU A 1 166 ? -47.433 11.469 43.853 1.00 74.06 166 LEU A C 1
ATOM 1357 O O . LEU A 1 166 ? -48.511 10.877 43.891 1.00 74.06 166 LEU A O 1
ATOM 1361 N N . ASN A 1 167 ? -47.340 12.790 43.697 1.00 79.19 167 ASN A N 1
ATOM 1362 C CA . ASN A 1 167 ? -48.467 13.705 43.539 1.00 79.19 167 ASN A CA 1
ATOM 1363 C C . ASN A 1 167 ? -48.840 13.990 42.065 1.00 79.19 167 ASN A C 1
ATOM 1365 O O . ASN A 1 167 ? -49.631 14.893 41.791 1.00 79.19 167 ASN A O 1
ATOM 1369 N N . GLY A 1 168 ? -48.324 13.207 41.108 1.00 67.19 168 GLY A N 1
ATOM 1370 C CA . GLY A 1 168 ? -48.693 13.278 39.686 1.00 67.19 168 GLY A CA 1
ATOM 1371 C C . GLY A 1 168 ? -47.781 14.145 38.809 1.00 67.19 168 GLY A C 1
ATOM 1372 O O . GLY A 1 168 ? -48.095 14.369 37.637 1.00 67.19 168 GLY A O 1
ATOM 1373 N N . GLY A 1 169 ? -46.660 14.624 39.350 1.00 67.62 169 GLY A N 1
ATOM 1374 C CA . GLY A 1 169 ? -45.568 15.257 38.613 1.00 67.62 169 GLY A CA 1
ATOM 1375 C C . GLY A 1 169 ? -44.729 14.259 37.803 1.00 67.62 169 GLY A C 1
ATOM 1376 O O . GLY A 1 169 ? -44.983 13.054 37.790 1.00 67.62 169 GLY A O 1
ATOM 1377 N N . LYS A 1 170 ? -43.715 14.760 37.089 1.00 63.50 170 LYS A N 1
ATOM 1378 C CA . LYS A 1 170 ? -42.772 13.941 36.310 1.00 63.50 170 LYS A CA 1
ATOM 1379 C C . LYS A 1 170 ? -41.359 14.120 36.853 1.00 63.50 170 LYS A C 1
ATOM 1381 O O . LYS A 1 170 ? -40.939 15.252 37.052 1.00 63.50 170 LYS A O 1
ATOM 1386 N N . ILE A 1 171 ? -40.632 13.015 37.004 1.00 62.41 171 ILE A N 1
ATOM 1387 C CA . ILE A 1 171 ? -39.176 13.024 37.188 1.00 62.41 171 ILE A CA 1
ATOM 1388 C C . ILE A 1 171 ? -38.535 12.832 35.816 1.00 62.41 171 ILE A C 1
ATOM 1390 O O . ILE A 1 171 ? -38.892 11.900 35.090 1.00 62.41 171 ILE A O 1
ATOM 1394 N N . GLU A 1 172 ? -37.602 13.712 35.464 1.00 57.75 172 GLU A N 1
ATOM 1395 C CA . GLU A 1 172 ? -36.705 13.510 34.328 1.00 57.75 172 GLU A CA 1
ATOM 1396 C C . GLU A 1 172 ? -35.475 12.731 34.813 1.00 57.75 172 GLU A C 1
ATOM 1398 O O . GLU A 1 172 ? -34.763 13.180 35.711 1.00 57.75 172 GLU A O 1
ATOM 1403 N N . PHE A 1 173 ? -35.282 11.536 34.248 1.00 54.69 173 PHE A N 1
ATOM 1404 C CA . PHE A 1 173 ? -34.095 10.698 34.433 1.00 54.69 173 PHE A CA 1
ATOM 1405 C C . PHE A 1 173 ? -33.068 10.987 33.332 1.00 54.69 173 PHE A C 1
ATOM 1407 O O . PHE A 1 173 ? -33.500 11.147 32.165 1.00 54.69 173 PHE A O 1
#

Organism: NCBI:txid2738844

Sequence (173 aa):
MKLKPISNREINYLNIETNKLFLLKSIQNLSNELIINSDNKEIIIDLILKKSENTNNMNSFNRLQKREIIDTGITVILNVINTKAIKQEKKILKKENLFNQKIFLIEYSKKLLSLKNIIENNKKEFLELQSTSEILSLNTLANKINEFHNPNTNSKISDNEIEDLLNGGKIEF

Secondary structure (DSSP, 8-state):
--PPPPPHHHHHHHHHHHHHHHHHHHHHHHHIIIIISHHHHHHHHHHHHHHHHT-GGGTTS-HHHHHHHHHHHHHHHHHHHHHHHHHHHHHHHHHHHHHHHHHHHHHHHHHHHHHHHHHHHHHHHHHHHHHHTTTS-HHHHHHHHHHHH-TT---PPPHHHHHHHHTT-----

Foldseek 3Di:
DDQDDDDPVLVVVLVVLVVVLVVLVVVLVVLCVQCVPPVNVVVVLVVVLVVVVPDPVCPVDDSVRSSVVSNVVSVVVSVVSVVVSVVSVVVSVVSVVVVVVSVCVVVVVVVVVVVVVVVVVLVVVVVVCVVCVVVDDPQRNVQVVCCSVPVPDPDRDDPVNVVCVVVPHDDDD

pLDDT: mean 78.15, std 9.48, range [41.91, 91.56]

Radius of gyration: 37.21 Å; chains: 1; bounding box: 80×36×94 Å